Protein AF-A0A8I0PBH9-F1 (afdb_monomer_lite)

Secondary structure (DSSP, 8-state):
-PPPPPPPGGGS-HHHHTTSB-TTT-PBP-TTPEEEEEE--EETTEE--EEEEE-TTTT-----S-SSSSS---S------PPPTT--------------------

Radius of gyration: 29.12 Å; chains: 1; bounding box: 85×62×36 Å

Structure (mmCIF, N/CA/C/O backbone):
data_AF-A0A8I0PBH9-F1
#
_entry.id   AF-A0A8I0PBH9-F1
#
loop_
_atom_site.group_PDB
_atom_site.id
_atom_site.type_symbol
_atom_site.label_atom_id
_atom_site.label_alt_id
_atom_site.label_comp_id
_atom_site.label_asym_id
_atom_site.label_entity_id
_atom_site.label_seq_id
_atom_site.pdbx_PDB_ins_code
_atom_site.Cartn_x
_atom_site.Cartn_y
_atom_site.Cartn_z
_atom_site.occupancy
_atom_site.B_iso_or_equiv
_atom_site.auth_seq_id
_atom_site.auth_comp_id
_atom_site.auth_asym_id
_atom_site.auth_atom_id
_atom_site.pdbx_PDB_model_num
ATOM 1 N N . MET A 1 1 ? 5.776 11.431 17.778 1.00 44.38 1 MET A N 1
ATOM 2 C CA . MET A 1 1 ? 5.024 10.277 17.232 1.00 44.38 1 MET A CA 1
ATOM 3 C C . MET A 1 1 ? 5.755 9.767 16.001 1.00 44.38 1 MET A C 1
ATOM 5 O O . MET A 1 1 ? 6.107 10.587 15.168 1.00 44.38 1 MET A O 1
ATOM 9 N N . SER A 1 2 ? 6.017 8.463 15.881 1.00 52.38 2 SER A N 1
ATOM 10 C CA . SER A 1 2 ? 6.773 7.928 14.737 1.00 52.38 2 SER A CA 1
ATOM 11 C C . SER A 1 2 ? 5.906 7.830 13.479 1.00 52.38 2 SER A C 1
ATOM 13 O O . SER A 1 2 ? 4.830 7.213 13.505 1.00 52.38 2 SER A O 1
ATOM 15 N N . THR A 1 3 ? 6.393 8.426 12.391 1.00 67.75 3 THR A N 1
ATOM 16 C CA . THR A 1 3 ? 5.862 8.270 11.032 1.00 67.75 3 THR A CA 1
ATOM 17 C C . THR A 1 3 ? 6.087 6.830 10.587 1.00 67.75 3 THR A C 1
ATOM 19 O O . THR A 1 3 ? 7.217 6.344 10.599 1.00 67.75 3 THR A O 1
ATOM 22 N N . ARG A 1 4 ? 5.008 6.117 10.251 1.00 82.31 4 ARG A N 1
ATOM 23 C CA . ARG A 1 4 ? 5.104 4.765 9.692 1.00 82.31 4 ARG A CA 1
ATOM 24 C C . ARG A 1 4 ? 5.287 4.886 8.182 1.00 82.31 4 ARG A C 1
ATOM 26 O O . ARG A 1 4 ? 4.551 5.625 7.539 1.00 82.31 4 ARG A O 1
ATOM 33 N N . THR A 1 5 ? 6.238 4.151 7.623 1.00 88.00 5 THR A N 1
ATOM 34 C CA . THR A 1 5 ? 6.447 4.104 6.171 1.00 88.00 5 THR A CA 1
ATOM 35 C C . THR A 1 5 ? 5.531 3.060 5.553 1.00 88.00 5 THR A C 1
ATOM 37 O O . THR A 1 5 ? 5.489 1.923 6.028 1.00 88.00 5 THR A O 1
ATOM 40 N N . LEU A 1 6 ? 4.811 3.429 4.491 1.00 90.31 6 LEU A N 1
ATOM 41 C CA . LEU A 1 6 ? 3.958 2.486 3.776 1.00 90.31 6 LEU A CA 1
ATOM 42 C C . LEU A 1 6 ? 4.790 1.351 3.154 1.00 90.31 6 LEU A C 1
ATOM 44 O O . LEU A 1 6 ? 5.831 1.611 2.540 1.00 90.31 6 LEU A O 1
ATOM 48 N N . PRO A 1 7 ? 4.343 0.091 3.276 1.00 91.00 7 PRO A N 1
ATOM 49 C CA . PRO A 1 7 ? 4.954 -1.014 2.556 1.00 91.00 7 PRO A CA 1
ATOM 50 C C . PRO A 1 7 ? 4.770 -0.856 1.038 1.00 91.00 7 PRO A C 1
ATOM 52 O O . PRO A 1 7 ? 3.821 -0.239 0.555 1.00 91.00 7 PRO A O 1
ATOM 55 N N . THR A 1 8 ? 5.679 -1.454 0.269 1.00 94.50 8 THR A N 1
ATOM 56 C CA . THR A 1 8 ? 5.541 -1.555 -1.189 1.00 94.50 8 THR A CA 1
ATOM 57 C C . THR A 1 8 ? 4.454 -2.563 -1.564 1.00 94.50 8 THR A C 1
ATOM 59 O O . THR A 1 8 ? 4.148 -3.475 -0.795 1.00 94.50 8 THR A O 1
ATOM 62 N N . VAL A 1 9 ? 3.909 -2.454 -2.782 1.00 94.81 9 VAL A N 1
ATOM 63 C CA . VAL A 1 9 ? 2.811 -3.322 -3.277 1.00 94.81 9 VAL A CA 1
ATOM 64 C C . VAL A 1 9 ? 3.128 -4.811 -3.157 1.00 94.81 9 VAL A C 1
ATOM 66 O O . VAL A 1 9 ? 2.247 -5.632 -2.912 1.00 94.81 9 VAL A O 1
ATOM 69 N N . TRP A 1 10 ? 4.401 -5.167 -3.302 1.00 93.25 10 TRP A N 1
ATOM 70 C CA . TRP A 1 10 ? 4.876 -6.548 -3.267 1.00 93.25 10 TRP A CA 1
ATOM 71 C C . TRP A 1 10 ? 4.861 -7.169 -1.868 1.00 93.25 10 TRP A C 1
ATOM 73 O O . TRP A 1 10 ? 4.901 -8.388 -1.752 1.00 93.25 10 TRP A O 1
ATOM 83 N N . ARG A 1 11 ? 4.787 -6.345 -0.816 1.00 95.00 11 ARG A N 1
ATOM 84 C CA . ARG A 1 11 ? 4.688 -6.789 0.583 1.00 95.00 11 ARG A CA 1
ATOM 85 C C . ARG A 1 11 ? 3.253 -6.828 1.104 1.00 95.00 11 ARG A C 1
ATOM 87 O O . ARG A 1 11 ? 3.032 -7.316 2.207 1.00 95.00 11 ARG A O 1
ATOM 94 N N . LEU A 1 12 ? 2.300 -6.308 0.336 1.00 95.06 12 LEU A N 1
ATOM 95 C CA . LEU A 1 12 ? 0.896 -6.298 0.716 1.00 95.06 12 LEU A CA 1
ATOM 96 C C . LEU A 1 12 ? 0.263 -7.675 0.529 1.00 95.06 12 LEU A C 1
ATOM 98 O O . LEU A 1 12 ? 0.507 -8.368 -0.465 1.00 95.06 12 LEU A O 1
ATOM 102 N N . THR A 1 13 ? -0.632 -8.028 1.447 1.00 96.50 13 THR A N 1
ATOM 103 C CA . THR A 1 13 ? -1.540 -9.158 1.246 1.00 96.50 13 THR A CA 1
ATOM 104 C C . THR A 1 13 ? -2.553 -8.832 0.147 1.00 96.50 13 THR A C 1
ATOM 106 O O . THR A 1 13 ? -2.754 -7.674 -0.232 1.00 96.50 13 THR A O 1
ATOM 109 N N . ARG A 1 14 ? -3.229 -9.858 -0.380 1.00 95.69 14 ARG A N 1
ATOM 110 C CA . ARG A 1 14 ? -4.264 -9.665 -1.405 1.00 95.69 14 ARG A CA 1
ATOM 111 C C . ARG A 1 14 ? -5.352 -8.690 -0.940 1.00 95.69 14 ARG A C 1
ATOM 113 O O . ARG A 1 14 ? -5.642 -7.747 -1.666 1.00 95.69 14 ARG A O 1
ATOM 120 N N . GLY A 1 15 ? -5.858 -8.863 0.281 1.00 95.81 15 GLY A N 1
ATOM 121 C CA . GLY A 1 15 ? -6.893 -7.991 0.837 1.00 95.81 15 GLY A CA 1
ATOM 122 C C . GLY A 1 15 ? -6.448 -6.534 0.988 1.00 95.81 15 GLY A C 1
ATOM 123 O O . GLY A 1 15 ? -7.224 -5.619 0.736 1.00 95.81 15 GLY A O 1
ATOM 124 N N . GLN A 1 16 ? -5.176 -6.294 1.312 1.00 96.12 16 GLN A N 1
ATOM 125 C CA . GLN A 1 16 ? -4.634 -4.934 1.387 1.00 96.12 16 GLN A CA 1
ATOM 126 C C . GLN A 1 16 ? -4.485 -4.287 0.003 1.00 96.12 16 GLN A C 1
ATOM 128 O O . GLN A 1 16 ? -4.726 -3.092 -0.138 1.00 96.12 16 GLN A O 1
ATOM 133 N N . ARG A 1 17 ? -4.118 -5.062 -1.030 1.00 95.62 17 ARG A N 1
ATOM 134 C CA . ARG A 1 17 ? -4.047 -4.568 -2.420 1.00 95.62 17 ARG A CA 1
ATOM 135 C C . ARG A 1 17 ? -5.418 -4.261 -3.012 1.00 95.62 17 ARG A C 1
ATOM 137 O O . ARG A 1 17 ? -5.534 -3.350 -3.821 1.00 95.62 17 ARG A O 1
ATOM 144 N N . GLU A 1 18 ? -6.426 -5.032 -2.623 1.00 95.69 18 GLU A N 1
ATOM 145 C CA . GLU A 1 18 ? -7.819 -4.874 -3.057 1.00 95.69 18 GLU A CA 1
ATOM 146 C C . GLU A 1 18 ? -8.598 -3.869 -2.192 1.00 95.69 18 GLU A C 1
ATOM 148 O O . GLU A 1 18 ? -9.800 -3.722 -2.375 1.00 95.69 18 GLU A O 1
ATOM 153 N N . ALA A 1 19 ? -7.930 -3.174 -1.260 1.00 94.38 19 ALA A N 1
ATOM 154 C CA . ALA A 1 19 ? -8.540 -2.207 -0.345 1.00 94.38 19 ALA A CA 1
ATOM 155 C C . ALA A 1 19 ? -9.653 -2.777 0.561 1.00 94.38 19 ALA A C 1
ATOM 157 O O . ALA A 1 19 ? -10.482 -2.031 1.066 1.00 94.38 19 ALA A O 1
ATOM 158 N N . THR A 1 20 ? -9.649 -4.086 0.825 1.00 96.38 20 THR A N 1
ATOM 159 C CA . THR A 1 20 ? -10.606 -4.739 1.736 1.00 96.38 20 THR A CA 1
ATOM 160 C C . THR A 1 20 ? -10.054 -4.926 3.147 1.00 96.38 20 THR A C 1
ATOM 1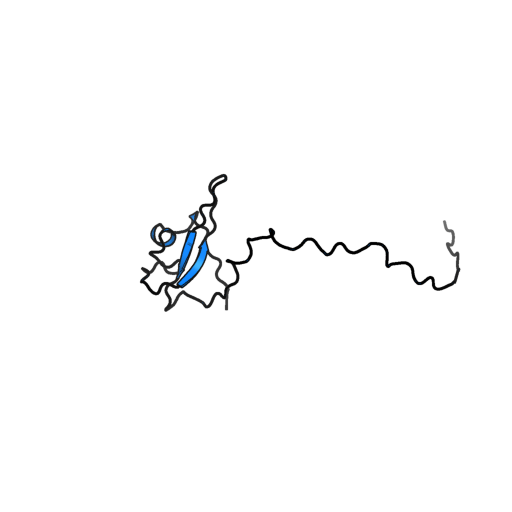62 O O . THR A 1 20 ? -10.811 -5.218 4.067 1.00 96.38 20 THR A O 1
ATOM 165 N N . HIS A 1 21 ? -8.735 -4.793 3.334 1.00 96.38 21 HIS A N 1
ATOM 166 C CA . HIS A 1 21 ? -8.067 -4.968 4.626 1.00 96.38 21 HIS A CA 1
ATOM 167 C C . HIS A 1 21 ? -7.135 -3.794 4.942 1.00 96.38 21 HIS A C 1
ATOM 169 O O . HIS A 1 21 ? -6.450 -3.266 4.066 1.00 96.38 21 HIS A O 1
ATOM 175 N N . CYS A 1 22 ? -7.066 -3.431 6.222 1.00 94.81 22 CYS A N 1
ATOM 176 C CA . CYS A 1 22 ? -6.212 -2.369 6.736 1.00 94.81 22 CYS A CA 1
ATOM 177 C C . CYS A 1 22 ? -4.732 -2.663 6.450 1.00 94.81 22 CYS A C 1
ATOM 179 O O . CYS A 1 22 ? -4.227 -3.752 6.742 1.00 94.81 22 CYS A O 1
ATOM 181 N N . VAL A 1 23 ? -4.006 -1.664 5.945 1.00 94.69 23 VAL A N 1
ATOM 182 C CA . VAL A 1 23 ? -2.574 -1.782 5.622 1.00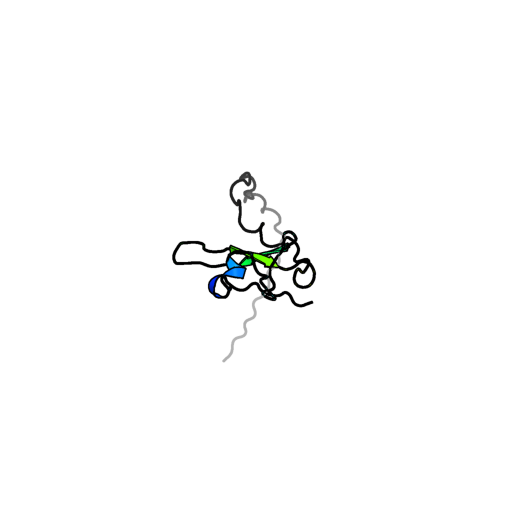 94.69 23 VAL A CA 1
ATOM 183 C C . VAL A 1 23 ? -1.697 -2.044 6.851 1.00 94.69 23 VAL A C 1
ATOM 185 O O . VAL A 1 23 ? -0.625 -2.633 6.734 1.00 94.69 23 VAL A O 1
ATOM 188 N N . TRP A 1 24 ? -2.160 -1.645 8.039 1.00 93.31 24 TRP A N 1
ATOM 189 C CA . TRP A 1 24 ? -1.383 -1.726 9.277 1.00 93.31 24 TRP A CA 1
ATOM 190 C C . TRP A 1 24 ? -1.707 -2.959 10.123 1.00 93.31 24 TRP A C 1
ATOM 192 O O . TRP A 1 24 ? -0.790 -3.633 10.583 1.00 93.31 24 TRP A O 1
ATOM 202 N N . CYS A 1 25 ? -2.991 -3.259 10.339 1.00 93.06 25 CYS A N 1
ATOM 203 C CA . CYS A 1 25 ? -3.422 -4.350 11.223 1.00 93.06 25 CYS A CA 1
ATOM 204 C C . CYS A 1 25 ? -4.081 -5.525 10.493 1.00 93.06 25 CYS A C 1
ATOM 206 O O . CYS A 1 25 ? -4.403 -6.523 11.128 1.00 93.06 25 CYS A O 1
ATOM 208 N N . SER A 1 26 ? -4.288 -5.428 9.176 1.00 94.56 26 SER A N 1
ATOM 209 C CA . SER A 1 26 ? -5.000 -6.433 8.372 1.00 94.56 26 SER A CA 1
ATOM 210 C C . SER A 1 26 ? -6.441 -6.711 8.815 1.00 94.56 26 SER A C 1
ATOM 212 O O . SER A 1 26 ? -7.011 -7.709 8.399 1.00 94.56 26 SER A O 1
ATOM 214 N N . ALA A 1 27 ? -7.060 -5.855 9.631 1.00 94.50 27 ALA A N 1
ATOM 215 C CA . ALA A 1 27 ? -8.491 -5.957 9.912 1.00 94.50 27 ALA A CA 1
ATOM 216 C C . ALA A 1 27 ? -9.312 -5.654 8.649 1.00 94.50 27 ALA A C 1
ATOM 218 O O . ALA A 1 27 ? -8.885 -4.844 7.822 1.00 94.50 27 ALA A O 1
ATOM 219 N N . VAL A 1 28 ? -10.482 -6.281 8.520 1.00 95.38 28 VAL A N 1
ATOM 220 C CA . VAL A 1 28 ? -11.431 -6.003 7.432 1.00 95.38 28 VAL A CA 1
ATOM 221 C C . VAL A 1 28 ? -11.879 -4.544 7.511 1.00 95.38 28 VAL A C 1
ATOM 223 O O . VAL A 1 28 ? -12.133 -4.021 8.597 1.00 95.38 28 VAL A O 1
ATOM 226 N N . LEU A 1 29 ? -11.923 -3.886 6.359 1.00 94.69 29 LEU A N 1
ATOM 227 C CA . LEU A 1 29 ? -12.345 -2.500 6.220 1.00 94.69 29 LEU A CA 1
ATOM 228 C C . LEU A 1 29 ? -13.842 -2.419 5.914 1.00 94.69 29 LEU A C 1
ATOM 230 O O . LEU A 1 29 ? -14.367 -3.245 5.170 1.00 94.69 29 LEU A O 1
ATOM 234 N N . GLY A 1 30 ? -14.499 -1.418 6.498 1.00 90.62 30 GLY A N 1
ATOM 235 C CA . GLY A 1 30 ? -15.860 -1.014 6.153 1.00 90.62 30 GLY A CA 1
ATOM 236 C C . GLY A 1 30 ? -15.872 0.211 5.239 1.00 90.62 30 GLY A C 1
ATOM 237 O O . GLY A 1 30 ? -14.829 0.660 4.757 1.00 90.62 30 GLY A O 1
ATOM 238 N N . ASP A 1 31 ? -17.062 0.772 5.041 1.00 89.75 31 ASP A N 1
ATOM 239 C CA . ASP A 1 31 ? -17.286 1.938 4.175 1.00 89.75 31 ASP A CA 1
ATOM 240 C C . ASP A 1 31 ? -16.625 3.229 4.702 1.00 89.75 31 ASP A C 1
ATOM 242 O O . ASP A 1 31 ? -16.470 4.203 3.969 1.00 89.75 31 ASP A O 1
ATOM 246 N N . ASP A 1 32 ? -16.203 3.235 5.967 1.00 89.88 32 ASP A N 1
ATOM 247 C CA . ASP A 1 32 ? -15.559 4.342 6.676 1.00 89.88 32 ASP A CA 1
ATOM 248 C C . ASP A 1 32 ? -14.017 4.291 6.634 1.00 89.88 32 ASP A C 1
ATOM 250 O O . ASP A 1 32 ? -13.333 5.013 7.366 1.00 89.88 32 ASP A O 1
ATOM 254 N N . ALA A 1 33 ? -13.441 3.436 5.786 1.00 91.19 33 ALA A N 1
ATOM 255 C CA . ALA A 1 33 ? -11.997 3.297 5.659 1.00 91.19 33 ALA A CA 1
ATOM 256 C C . ALA A 1 33 ? -11.316 4.587 5.173 1.00 91.19 33 ALA A C 1
ATOM 258 O O . ALA A 1 33 ? -11.699 5.193 4.172 1.00 91.19 33 ALA A O 1
ATOM 259 N N . ILE A 1 34 ? -10.226 4.971 5.842 1.00 91.56 34 ILE A N 1
ATOM 260 C CA . ILE A 1 34 ? -9.484 6.196 5.532 1.00 91.56 34 ILE A CA 1
ATOM 261 C C . ILE A 1 34 ? -8.310 5.864 4.620 1.00 91.56 34 ILE A C 1
ATOM 263 O O . ILE A 1 34 ? -7.559 4.915 4.855 1.00 91.56 34 ILE A O 1
ATOM 267 N N . ARG A 1 35 ? -8.134 6.655 3.561 1.00 91.56 35 ARG A N 1
ATOM 268 C CA . ARG A 1 35 ? -7.018 6.500 2.629 1.00 91.56 35 ARG A CA 1
ATOM 269 C C . ARG A 1 35 ? -5.717 6.948 3.289 1.00 91.56 35 ARG A C 1
ATOM 271 O O . ARG A 1 35 ? -5.545 8.127 3.570 1.00 91.56 35 ARG A O 1
ATOM 278 N N . GLU A 1 36 ? -4.784 6.019 3.457 1.00 88.44 36 GLU A N 1
ATOM 279 C CA . GLU A 1 36 ? -3.491 6.295 4.093 1.00 88.44 36 GLU A CA 1
ATOM 280 C C . GLU A 1 36 ? -2.456 6.785 3.069 1.00 88.44 36 GLU A C 1
ATOM 282 O O . GLU A 1 36 ? -1.606 7.619 3.366 1.00 88.44 36 GLU A O 1
ATOM 287 N N . GLY A 1 37 ? -2.512 6.274 1.835 1.00 90.31 37 GLY A N 1
ATOM 288 C CA . GLY A 1 37 ? -1.600 6.711 0.781 1.00 90.31 37 GLY A CA 1
ATOM 289 C C . GLY A 1 37 ? -1.517 5.759 -0.401 1.00 90.31 37 GLY A C 1
ATOM 290 O O . GLY A 1 37 ? -2.484 5.074 -0.745 1.00 90.31 37 GLY A O 1
ATOM 291 N N . LEU A 1 38 ? -0.357 5.760 -1.059 1.00 93.19 38 LEU A N 1
ATOM 292 C CA . LEU A 1 38 ? -0.085 4.955 -2.243 1.00 93.19 38 LEU A CA 1
ATOM 293 C C . LEU A 1 38 ? 1.076 3.999 -1.958 1.00 93.19 38 LEU A C 1
ATOM 295 O O . LEU A 1 38 ? 2.227 4.418 -1.840 1.00 93.19 38 LEU A O 1
ATOM 299 N N . ALA A 1 39 ? 0.784 2.703 -1.879 1.00 94.25 39 ALA A N 1
ATOM 300 C CA . ALA A 1 39 ? 1.829 1.695 -1.864 1.00 94.25 39 ALA A CA 1
ATOM 301 C C . ALA A 1 39 ? 2.458 1.647 -3.255 1.00 94.25 39 ALA A C 1
ATOM 303 O O . ALA A 1 39 ? 1.780 1.360 -4.243 1.00 94.25 39 ALA A O 1
ATOM 304 N N . VAL A 1 40 ? 3.751 1.957 -3.339 1.00 95.06 40 VAL A N 1
ATOM 305 C CA . VAL A 1 40 ? 4.456 2.052 -4.620 1.00 95.06 40 VAL A CA 1
ATOM 306 C C . VAL A 1 40 ? 4.897 0.668 -5.090 1.00 95.06 40 VAL A C 1
ATOM 308 O O . VAL A 1 40 ? 5.396 -0.147 -4.306 1.00 95.06 40 VAL A O 1
ATOM 311 N N . GLY A 1 41 ? 4.706 0.393 -6.378 1.00 94.19 41 GLY A N 1
ATOM 312 C CA . GLY A 1 41 ? 5.128 -0.849 -7.017 1.00 94.19 41 GLY A CA 1
ATOM 313 C C . GLY A 1 41 ? 5.358 -0.659 -8.511 1.00 94.19 41 GLY A C 1
ATOM 314 O O . GLY A 1 41 ? 4.570 0.004 -9.180 1.00 94.19 41 GLY A O 1
ATOM 315 N N . TYR A 1 42 ? 6.424 -1.261 -9.037 1.00 93.75 42 TYR A N 1
ATOM 316 C CA . TYR A 1 42 ? 6.758 -1.254 -10.463 1.00 93.75 42 TYR A CA 1
ATOM 317 C C . TYR A 1 42 ? 7.016 -2.674 -10.950 1.00 93.75 42 TYR A C 1
ATOM 319 O O . TYR A 1 42 ? 7.677 -3.448 -10.257 1.00 93.75 42 TYR A O 1
ATOM 327 N N . TRP A 1 43 ? 6.513 -2.999 -12.141 1.00 91.44 43 TRP A N 1
ATOM 328 C CA . TRP A 1 43 ? 6.815 -4.245 -12.841 1.00 91.44 43 TRP A CA 1
ATOM 329 C C . TRP A 1 43 ? 7.281 -3.921 -14.260 1.00 91.44 43 TRP A C 1
ATOM 331 O O . TRP A 1 43 ? 6.478 -3.583 -15.133 1.00 91.44 43 TRP A O 1
ATOM 341 N N . GLY A 1 44 ? 8.599 -3.971 -14.467 1.00 93.19 44 GLY A N 1
ATOM 342 C CA . GLY A 1 44 ? 9.215 -3.431 -15.677 1.00 93.19 44 GLY A CA 1
ATOM 343 C C . GLY A 1 44 ? 8.884 -1.943 -15.823 1.00 93.19 44 GLY A C 1
ATOM 344 O O . GLY A 1 44 ? 9.049 -1.176 -14.877 1.00 93.19 44 GLY A O 1
ATOM 345 N N . ALA A 1 45 ? 8.361 -1.553 -16.986 1.00 93.75 45 ALA A N 1
ATOM 346 C CA . ALA A 1 45 ? 7.930 -0.182 -17.270 1.00 93.75 45 ALA A CA 1
ATOM 347 C C . ALA A 1 45 ? 6.533 0.170 -16.716 1.00 93.75 45 ALA A C 1
ATOM 349 O O . ALA A 1 45 ? 6.095 1.314 -16.827 1.00 93.75 45 ALA A O 1
ATOM 350 N N . HIS A 1 46 ? 5.807 -0.787 -16.129 1.00 93.50 46 HIS A N 1
ATOM 351 C CA . HIS A 1 46 ? 4.442 -0.555 -15.662 1.00 93.50 46 HIS A CA 1
ATOM 352 C C . HIS A 1 46 ? 4.410 -0.115 -14.199 1.00 93.50 46 HIS A C 1
ATOM 354 O O . HIS A 1 46 ? 4.938 -0.796 -13.314 1.00 93.50 46 HIS A O 1
ATOM 360 N N . ASN A 1 47 ? 3.710 0.988 -13.935 1.00 93.62 47 ASN A N 1
ATOM 361 C CA . ASN A 1 47 ? 3.355 1.398 -12.585 1.00 93.62 47 ASN A CA 1
ATOM 362 C C . ASN A 1 47 ? 2.204 0.516 -12.071 1.00 93.62 47 ASN A C 1
ATOM 364 O O . ASN A 1 47 ? 1.123 0.478 -12.654 1.00 93.62 47 ASN A O 1
ATOM 368 N N . ARG A 1 48 ? 2.460 -0.214 -10.988 1.00 94.38 48 ARG A N 1
ATOM 369 C CA . ARG A 1 48 ? 1.521 -1.114 -10.303 1.00 94.38 48 ARG A CA 1
ATOM 370 C C . ARG A 1 48 ? 1.166 -0.603 -8.908 1.00 94.38 48 ARG A C 1
ATOM 372 O O . ARG A 1 48 ? 0.729 -1.386 -8.074 1.00 94.38 48 ARG A O 1
ATOM 379 N N . SER A 1 49 ? 1.400 0.678 -8.639 1.00 95.00 49 SER A N 1
ATOM 380 C CA . SER A 1 49 ? 1.104 1.289 -7.346 1.00 95.00 49 SER A CA 1
ATOM 381 C C . SER A 1 49 ? -0.394 1.240 -7.055 1.00 95.00 49 SER A C 1
ATOM 383 O O . SER A 1 49 ? -1.206 1.453 -7.954 1.00 95.00 49 SER A O 1
ATOM 385 N N . VAL A 1 50 ? -0.761 0.973 -5.803 1.00 94.88 50 VAL A N 1
ATOM 386 C CA . VAL A 1 50 ? -2.166 0.848 -5.383 1.00 94.88 50 VAL A CA 1
ATOM 387 C C . VAL A 1 50 ? -2.453 1.734 -4.184 1.00 94.88 50 VAL A C 1
ATOM 389 O O . VAL A 1 50 ? -1.585 1.979 -3.342 1.00 94.88 50 VAL A O 1
ATOM 392 N N . ALA A 1 51 ? -3.684 2.232 -4.121 1.00 94.12 51 ALA A N 1
ATOM 393 C CA . ALA A 1 51 ? -4.187 2.936 -2.954 1.00 94.12 51 ALA A CA 1
ATOM 394 C C . ALA A 1 51 ? -4.289 1.967 -1.777 1.00 94.12 51 ALA A C 1
ATOM 396 O O . ALA A 1 51 ? -4.765 0.846 -1.946 1.00 94.12 51 ALA A O 1
ATOM 397 N N . VAL A 1 52 ? -3.874 2.408 -0.596 1.00 94.00 52 VAL A N 1
ATOM 398 C CA . VAL A 1 52 ? -4.003 1.625 0.632 1.00 94.00 52 VAL A CA 1
ATOM 399 C C . VAL A 1 52 ? -4.766 2.407 1.683 1.00 94.00 52 VAL A C 1
ATOM 401 O O . VAL A 1 52 ? -4.700 3.638 1.740 1.00 94.00 52 VAL A O 1
ATOM 404 N N . TYR A 1 53 ? -5.494 1.663 2.505 1.00 94.31 53 TYR A N 1
ATOM 405 C CA . TYR A 1 53 ? -6.458 2.202 3.449 1.00 94.31 53 TYR A CA 1
ATOM 406 C C . TYR A 1 53 ? -6.177 1.681 4.856 1.00 94.31 53 TYR A C 1
ATOM 408 O O . TYR A 1 53 ? -5.597 0.605 5.048 1.00 94.31 53 TYR A O 1
ATOM 416 N N . ALA A 1 54 ? -6.590 2.462 5.841 1.00 92.94 54 ALA A N 1
ATOM 417 C CA . ALA A 1 54 ? -6.480 2.156 7.251 1.00 92.94 54 ALA A CA 1
ATOM 418 C C . ALA A 1 54 ? -7.861 2.209 7.910 1.00 92.94 54 ALA A C 1
ATOM 420 O O . ALA A 1 54 ? -8.737 2.972 7.500 1.00 92.94 54 ALA A O 1
ATOM 421 N N . CYS A 1 55 ? -8.057 1.392 8.945 1.00 91.38 55 CYS A N 1
ATOM 422 C CA . CYS A 1 55 ? -9.279 1.459 9.736 1.00 91.38 55 CYS A CA 1
ATOM 423 C C . CYS A 1 55 ? -9.307 2.761 10.561 1.00 91.38 55 CYS A C 1
ATOM 425 O O . CYS A 1 55 ? -8.286 3.118 11.171 1.00 91.38 55 CYS A O 1
ATOM 427 N N . PRO A 1 56 ? -10.459 3.453 10.613 1.00 84.88 56 PRO A N 1
ATOM 428 C CA . PRO A 1 56 ? -10.558 4.798 11.180 1.00 84.88 56 PRO A CA 1
ATOM 429 C C . PRO A 1 56 ? -10.325 4.843 12.691 1.00 84.88 56 PRO A C 1
ATOM 431 O O . PRO A 1 56 ? -9.839 5.834 13.219 1.00 84.88 56 PRO A O 1
ATOM 434 N N . THR A 1 57 ? -10.629 3.758 13.401 1.00 79.44 57 THR A N 1
ATOM 435 C CA . THR A 1 57 ? -10.643 3.733 14.871 1.00 79.44 57 THR A CA 1
ATOM 436 C C . THR A 1 57 ? -9.265 3.632 15.520 1.00 79.44 57 THR A C 1
ATOM 438 O O . THR A 1 57 ? -9.094 4.048 16.661 1.00 79.44 57 THR A O 1
ATOM 441 N N . THR A 1 58 ? -8.283 3.030 14.843 1.00 81.62 58 THR A N 1
ATOM 442 C CA . THR A 1 58 ? -7.006 2.648 15.485 1.00 81.62 58 THR A CA 1
ATOM 443 C C . THR A 1 58 ? -5.773 2.883 14.628 1.00 81.62 58 THR A C 1
ATOM 445 O O . THR A 1 58 ? -4.678 3.090 15.159 1.00 81.62 58 THR A O 1
ATOM 448 N N . CYS A 1 59 ? -5.911 2.797 13.305 1.00 87.81 59 CYS A N 1
ATOM 449 C CA . CYS A 1 59 ? -4.764 2.730 12.410 1.00 87.81 59 CYS A CA 1
ATOM 450 C C . CYS A 1 59 ? -4.645 3.941 11.498 1.00 87.81 59 CYS A C 1
ATOM 452 O O . CYS A 1 59 ? -3.514 4.281 11.148 1.00 87.81 59 CYS A O 1
ATOM 454 N N . ALA A 1 60 ? -5.767 4.571 11.152 1.00 80.25 60 ALA A N 1
ATOM 455 C CA . ALA A 1 60 ? -5.769 5.868 10.509 1.00 80.25 60 ALA A CA 1
ATOM 456 C C . ALA A 1 60 ? -5.143 6.872 11.477 1.00 80.25 60 ALA A C 1
ATOM 458 O O . ALA A 1 60 ? -5.670 7.151 12.553 1.00 80.25 60 ALA A O 1
ATOM 459 N N . LYS A 1 61 ? -3.960 7.360 11.125 1.00 66.69 61 LYS A N 1
ATOM 460 C CA . LYS A 1 61 ? -3.426 8.573 11.735 1.00 66.69 61 LYS A CA 1
ATOM 461 C C . LYS A 1 61 ? -3.838 9.728 10.835 1.00 66.69 61 LYS A C 1
ATOM 463 O O . LYS A 1 61 ? -3.999 9.523 9.635 1.00 66.69 61 LYS A O 1
ATOM 468 N N . GLU A 1 62 ? -3.960 10.930 11.387 1.00 55.34 62 GLU A N 1
ATOM 469 C CA . GLU A 1 62 ? -4.012 12.162 10.594 1.00 55.34 62 GLU A CA 1
ATOM 470 C C . GLU A 1 62 ? -2.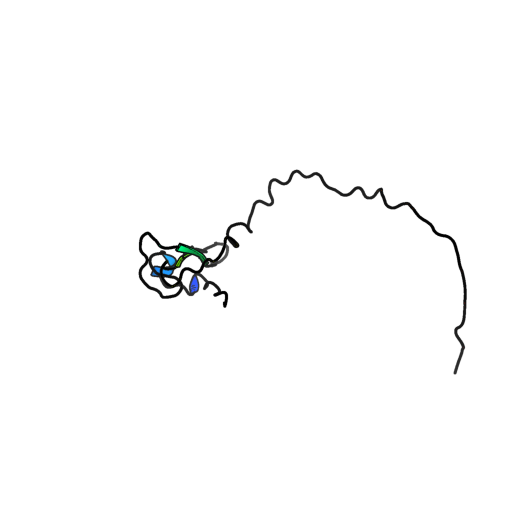683 12.315 9.830 1.00 55.34 62 GLU A C 1
ATOM 472 O O . GLU A 1 62 ? -1.761 13.014 10.240 1.00 55.34 62 GLU A O 1
ATOM 477 N N . GLN A 1 63 ? -2.517 11.562 8.746 1.00 52.81 63 GLN A N 1
ATOM 478 C CA . GLN A 1 63 ? -1.413 11.707 7.813 1.00 52.81 63 GLN A CA 1
ATOM 479 C C . GLN A 1 63 ? -1.865 12.787 6.843 1.00 52.81 63 GLN A C 1
ATOM 481 O O . GLN A 1 63 ? -2.475 12.506 5.812 1.00 52.81 63 GLN A O 1
ATOM 486 N N . GLY A 1 64 ? -1.644 14.039 7.244 1.00 45.50 64 GLY A N 1
ATOM 487 C CA . GLY A 1 64 ? -1.980 15.205 6.444 1.00 45.50 64 GLY A CA 1
ATOM 488 C C . GLY A 1 64 ? -1.451 15.061 5.021 1.00 45.50 64 GLY A C 1
ATOM 489 O O . GLY A 1 64 ? -0.255 14.856 4.833 1.00 45.50 64 GLY A O 1
ATOM 490 N N . GLU A 1 65 ? -2.372 15.120 4.058 1.00 45.84 65 GLU A N 1
ATOM 491 C CA . GLU A 1 65 ? -2.321 15.776 2.738 1.00 45.84 65 GLU A CA 1
ATOM 492 C C . GLU A 1 65 ? -1.069 15.693 1.832 1.00 45.84 65 GLU A C 1
ATOM 494 O O . GLU A 1 65 ? -1.116 16.153 0.696 1.00 45.84 65 GLU A O 1
ATOM 499 N N . THR A 1 66 ? 0.045 15.078 2.216 1.00 46.25 66 THR A N 1
ATOM 500 C CA . THR A 1 66 ? 1.350 15.555 1.720 1.00 46.25 66 THR A CA 1
ATOM 501 C C . THR A 1 66 ? 1.919 14.773 0.530 1.00 46.25 66 THR A C 1
ATOM 503 O O . THR A 1 66 ? 2.952 15.164 -0.000 1.00 46.25 66 THR A O 1
ATOM 506 N N . GLN A 1 67 ? 1.292 13.696 0.033 1.00 48.38 67 GLN A N 1
ATOM 507 C CA . GLN A 1 67 ? 1.921 12.904 -1.048 1.00 48.38 67 GLN A CA 1
ATOM 508 C C . GLN A 1 67 ? 1.170 12.839 -2.381 1.00 48.38 67 GLN A C 1
ATOM 510 O O . GLN A 1 67 ? 1.785 12.502 -3.394 1.00 48.38 67 GLN A O 1
ATOM 515 N N . TRP A 1 68 ? -0.118 13.184 -2.454 1.00 47.03 68 TRP A N 1
ATOM 516 C CA . TRP A 1 68 ? -0.834 13.092 -3.734 1.00 47.03 68 TRP A CA 1
ATOM 517 C C . TRP A 1 68 ? -0.639 14.315 -4.649 1.00 47.03 68 TRP A C 1
ATOM 519 O O . TRP A 1 68 ? -0.964 14.224 -5.829 1.00 47.03 68 TRP A O 1
ATOM 529 N N . GLN A 1 69 ? -0.040 15.412 -4.163 1.00 49.62 69 GLN A N 1
ATOM 530 C CA . GLN A 1 69 ? 0.200 16.628 -4.963 1.00 49.62 69 GLN A CA 1
ATOM 531 C C . GLN A 1 69 ? 1.616 16.755 -5.558 1.00 49.62 69 GLN A C 1
ATOM 533 O O . GLN A 1 69 ? 1.827 17.575 -6.445 1.00 49.62 69 GLN A O 1
ATOM 538 N N . THR A 1 70 ? 2.605 15.940 -5.169 1.00 47.12 70 THR A N 1
ATOM 539 C CA . THR A 1 70 ? 4.003 16.167 -5.613 1.00 47.12 70 THR A CA 1
ATOM 540 C C . THR A 1 70 ? 4.366 15.533 -6.966 1.00 47.12 70 THR A C 1
ATOM 542 O O . THR A 1 70 ? 5.543 15.461 -7.319 1.00 47.12 70 THR A O 1
ATOM 545 N N . ARG A 1 71 ? 3.394 15.090 -7.777 1.00 49.47 71 ARG A N 1
ATOM 546 C CA . ARG A 1 71 ? 3.642 14.700 -9.180 1.00 49.47 71 ARG A CA 1
ATOM 547 C C . ARG A 1 71 ? 2.563 15.200 -10.150 1.00 49.47 71 ARG A C 1
ATOM 549 O O . ARG A 1 71 ? 1.824 14.409 -10.721 1.00 49.47 71 ARG A O 1
ATOM 556 N N . GLY A 1 72 ? 2.609 16.510 -10.407 1.00 44.84 72 GLY A N 1
ATOM 557 C CA . GLY A 1 72 ? 2.308 17.124 -11.711 1.00 44.84 72 GLY A CA 1
ATOM 558 C C . GLY A 1 72 ? 0.992 17.914 -11.804 1.00 44.84 72 GLY A C 1
ATOM 559 O O . GLY A 1 72 ? -0.005 17.463 -11.254 1.00 44.84 72 GLY A O 1
ATOM 560 N N . PRO A 1 73 ? 0.977 19.062 -12.520 1.00 46.28 73 PRO A N 1
ATOM 561 C CA . PRO A 1 73 ? 1.762 19.264 -13.735 1.00 46.28 73 PRO A CA 1
ATOM 562 C C . PRO A 1 73 ? 2.858 20.332 -13.603 1.00 46.28 73 PRO A C 1
ATOM 564 O O . PRO A 1 73 ? 2.593 21.505 -13.366 1.00 46.28 73 PRO A O 1
ATOM 567 N N . ALA A 1 74 ? 4.095 19.957 -13.930 1.00 54.88 74 ALA A N 1
ATOM 568 C CA . ALA A 1 74 ? 5.036 20.891 -14.545 1.00 54.88 74 ALA A CA 1
ATOM 569 C C . ALA A 1 74 ? 4.665 21.065 -16.032 1.00 54.88 74 ALA A C 1
ATOM 571 O O . ALA A 1 74 ? 5.452 20.730 -16.902 1.00 54.88 74 ALA A O 1
ATOM 572 N N . LEU A 1 75 ? 3.433 21.487 -16.325 1.00 51.94 75 LEU A N 1
ATOM 573 C CA . LEU A 1 75 ? 2.919 21.781 -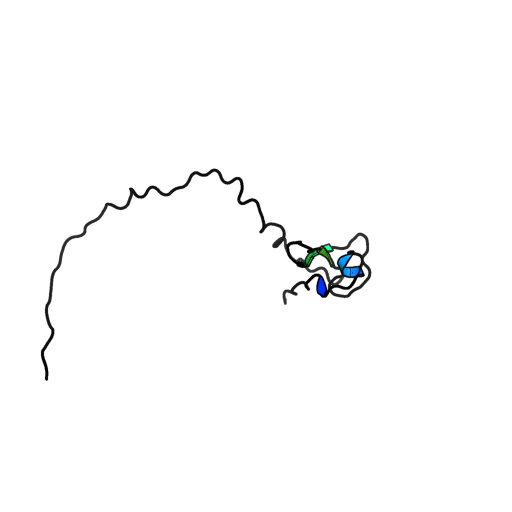17.668 1.00 51.94 75 LEU A CA 1
ATOM 574 C C . LEU A 1 75 ? 1.731 22.744 -17.510 1.00 51.94 75 LEU A C 1
ATOM 576 O O . LEU A 1 75 ? 0.589 22.317 -17.597 1.00 51.94 75 LEU A O 1
ATOM 580 N N . CYS A 1 76 ? 2.034 23.988 -17.125 1.00 36.34 76 CYS A N 1
ATOM 581 C CA . CYS A 1 76 ? 1.251 25.233 -17.281 1.00 36.34 76 CYS A CA 1
ATOM 582 C C . CYS A 1 76 ? 1.782 26.302 -16.299 1.00 36.34 76 CYS A C 1
ATOM 584 O O . CYS A 1 76 ? 1.019 26.945 -15.587 1.00 36.34 76 CYS A O 1
ATOM 586 N N . ALA A 1 77 ? 3.102 26.495 -16.227 1.00 46.88 77 ALA A N 1
ATOM 587 C CA . ALA A 1 77 ? 3.629 27.776 -15.763 1.00 46.88 77 ALA A CA 1
ATOM 588 C C . ALA A 1 77 ? 3.713 28.683 -17.001 1.00 46.88 77 ALA A C 1
ATOM 590 O O . ALA A 1 77 ? 4.274 28.231 -18.004 1.00 46.88 77 ALA A O 1
ATOM 591 N N . PRO A 1 78 ? 3.166 29.912 -17.002 1.00 43.16 78 PRO A N 1
ATOM 592 C CA . PRO A 1 78 ? 3.522 30.867 -18.036 1.00 43.16 78 PRO A CA 1
ATOM 593 C C . PRO A 1 78 ? 5.031 31.121 -17.950 1.00 43.16 78 PRO A C 1
ATOM 595 O O . PRO A 1 78 ? 5.576 31.474 -16.903 1.00 43.16 78 PRO A O 1
ATOM 598 N N . GLU A 1 79 ? 5.704 30.867 -19.064 1.00 50.41 79 GLU A N 1
ATOM 599 C CA . GLU A 1 79 ? 7.131 31.047 -19.279 1.00 50.41 79 GLU A CA 1
ATOM 600 C C . GLU A 1 79 ? 7.469 32.548 -19.299 1.00 50.41 79 GLU A C 1
ATOM 602 O O . GLU A 1 79 ? 7.703 33.135 -20.345 1.00 50.41 79 GLU A O 1
ATOM 607 N N . THR A 1 80 ? 7.450 33.215 -18.146 1.00 56.16 80 THR A N 1
ATOM 608 C CA . THR A 1 80 ? 7.863 34.623 -18.041 1.00 56.16 80 THR A CA 1
ATOM 609 C C . THR A 1 80 ? 8.558 34.877 -16.717 1.00 56.16 80 THR A C 1
ATOM 611 O O . THR A 1 80 ? 7.981 35.456 -15.802 1.00 56.16 80 THR A O 1
ATOM 614 N N . SER A 1 81 ? 9.802 34.421 -16.601 1.00 52.41 81 SER A N 1
ATOM 615 C CA . SER A 1 81 ? 10.831 35.043 -15.754 1.00 52.41 81 SER A CA 1
ATOM 616 C C . SER A 1 81 ? 12.183 34.423 -16.093 1.00 52.41 81 SER A C 1
ATOM 618 O O . SER A 1 81 ? 12.757 33.650 -15.331 1.00 52.41 81 SER A O 1
ATOM 620 N N . ARG A 1 82 ? 12.696 34.753 -17.281 1.00 56.47 82 ARG A N 1
ATOM 621 C CA . ARG A 1 82 ? 14.147 34.774 -17.479 1.00 56.47 82 ARG A CA 1
ATOM 622 C C . ARG A 1 82 ? 14.670 36.001 -16.725 1.00 56.47 82 ARG A C 1
ATOM 624 O O . ARG A 1 82 ? 14.160 37.086 -16.991 1.00 56.47 82 ARG A O 1
ATOM 631 N N . PRO A 1 83 ? 15.641 35.882 -15.809 1.00 51.91 83 PRO A N 1
ATOM 632 C CA . PRO A 1 83 ? 16.350 37.061 -15.342 1.00 51.91 83 PRO A CA 1
ATOM 633 C C . PRO A 1 83 ? 17.212 37.605 -16.491 1.00 51.91 83 PRO A C 1
ATOM 635 O O . PRO A 1 83 ? 18.048 36.889 -17.045 1.00 51.91 83 PRO A O 1
ATOM 638 N N . ASP A 1 84 ? 16.974 38.863 -16.859 1.00 49.69 84 ASP A N 1
ATOM 639 C CA . ASP A 1 84 ? 17.844 39.653 -17.731 1.00 49.69 84 ASP A CA 1
ATOM 640 C C . ASP A 1 84 ? 19.276 39.691 -17.160 1.00 49.69 84 ASP A C 1
ATOM 642 O O . ASP A 1 84 ? 19.459 40.094 -16.008 1.00 49.69 84 ASP A O 1
ATOM 646 N N . PRO A 1 85 ? 20.325 39.351 -17.932 1.00 50.97 85 PRO A N 1
ATOM 647 C CA . PRO A 1 85 ? 21.710 39.452 -17.467 1.00 50.97 85 PRO A CA 1
ATOM 648 C C . PRO A 1 85 ? 22.267 40.894 -17.455 1.00 50.97 85 PRO A C 1
ATOM 650 O O . PRO A 1 85 ? 23.472 41.081 -17.308 1.00 50.97 85 PRO A O 1
ATOM 653 N N . ALA A 1 86 ? 21.436 41.930 -17.612 1.00 48.81 86 ALA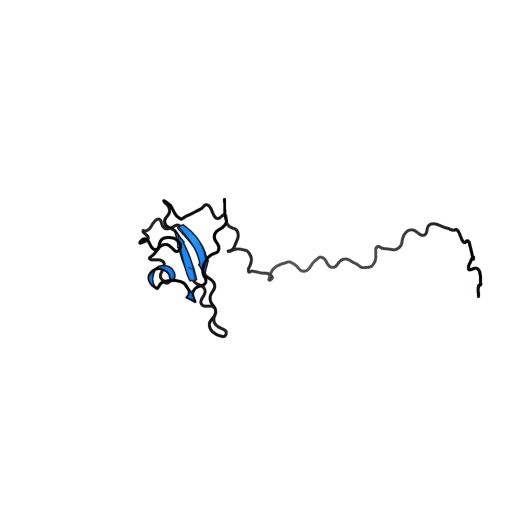 A N 1
ATOM 654 C CA . ALA A 1 86 ? 21.911 43.296 -17.865 1.00 48.81 86 ALA A CA 1
ATOM 655 C C . ALA A 1 86 ? 22.090 44.195 -16.621 1.00 48.81 86 ALA A C 1
ATOM 657 O O . ALA A 1 86 ? 22.592 45.308 -16.753 1.00 48.81 86 ALA A O 1
ATOM 658 N N . ALA A 1 87 ? 21.732 43.756 -15.410 1.00 50.38 87 ALA A N 1
ATOM 659 C CA . ALA A 1 87 ? 21.700 44.635 -14.229 1.00 50.38 87 ALA A CA 1
ATOM 660 C C . ALA A 1 87 ? 22.829 44.390 -13.206 1.00 50.38 87 ALA A C 1
ATOM 662 O O . ALA A 1 87 ? 22.604 44.422 -11.998 1.00 50.38 87 ALA A O 1
ATOM 663 N N . SER A 1 88 ? 24.063 44.142 -13.648 1.00 47.75 88 SER A N 1
ATOM 664 C CA . SER A 1 88 ? 25.225 44.102 -12.740 1.00 47.75 88 SER A CA 1
ATOM 665 C C . SER A 1 88 ? 26.416 44.871 -13.300 1.00 47.75 88 SER A C 1
ATOM 667 O O . SER A 1 88 ? 27.487 44.323 -13.533 1.00 47.75 88 SER A O 1
ATOM 669 N N . LEU A 1 89 ? 26.222 46.175 -13.499 1.00 50.12 89 LEU A N 1
ATOM 670 C CA . LEU A 1 89 ? 27.300 47.148 -13.688 1.00 50.12 89 LEU A CA 1
ATOM 671 C C . LEU A 1 89 ? 27.032 48.392 -12.830 1.00 50.12 89 LEU A C 1
ATOM 673 O O . LEU A 1 89 ? 26.520 49.394 -13.310 1.00 50.12 89 LEU A O 1
ATOM 677 N N . ALA A 1 90 ? 27.362 48.294 -11.544 1.00 48.88 90 ALA A N 1
ATOM 678 C CA . ALA A 1 90 ? 27.707 49.387 -10.625 1.00 48.88 90 ALA A CA 1
ATOM 679 C C . ALA A 1 90 ? 28.104 48.690 -9.309 1.00 48.88 90 ALA A C 1
ATOM 681 O O . ALA A 1 90 ? 27.323 47.924 -8.764 1.00 48.88 90 ALA A O 1
ATOM 682 N N . THR A 1 91 ? 29.326 48.760 -8.793 1.00 49.66 91 THR A N 1
ATOM 683 C CA . THR A 1 91 ? 30.036 49.977 -8.408 1.00 49.66 91 THR A CA 1
ATOM 684 C C . THR A 1 91 ? 31.514 49.627 -8.231 1.00 49.66 91 THR A C 1
ATOM 686 O O . THR A 1 91 ? 31.867 48.801 -7.392 1.00 49.66 91 THR A O 1
ATOM 689 N N . ALA A 1 92 ? 32.385 50.262 -9.014 1.00 48.72 92 ALA A N 1
ATOM 690 C CA . ALA A 1 92 ? 33.823 50.238 -8.782 1.00 48.72 92 ALA A CA 1
ATOM 691 C C . ALA A 1 92 ? 34.162 51.180 -7.614 1.00 48.72 92 ALA A C 1
ATOM 693 O O . ALA A 1 92 ? 34.053 52.398 -7.743 1.00 48.72 92 ALA A O 1
ATOM 694 N N . GLY A 1 93 ? 34.568 50.617 -6.475 1.00 46.03 93 GLY A N 1
ATOM 695 C CA . GLY A 1 93 ? 35.249 51.351 -5.404 1.00 46.03 93 GLY A CA 1
ATOM 696 C C . GLY A 1 93 ? 36.766 51.391 -5.661 1.00 46.03 93 GLY A C 1
ATOM 697 O O . GLY A 1 93 ? 37.318 50.392 -6.128 1.00 46.03 93 GLY A O 1
ATOM 698 N N . PRO A 1 94 ? 37.470 52.510 -5.402 1.00 54.53 94 PRO A N 1
ATOM 699 C CA . PRO A 1 94 ? 38.876 52.638 -5.764 1.00 54.53 94 PRO A CA 1
ATOM 700 C C . PRO A 1 94 ? 39.848 52.171 -4.663 1.00 54.53 94 PRO A C 1
ATOM 702 O O . PRO A 1 94 ? 39.664 52.458 -3.488 1.00 54.53 94 PRO A O 1
ATOM 705 N N . ARG A 1 95 ? 40.958 51.582 -5.138 1.00 45.59 95 ARG A N 1
ATOM 706 C CA . ARG A 1 95 ? 42.343 51.603 -4.612 1.00 45.59 95 ARG A CA 1
ATOM 707 C C . ARG A 1 95 ? 42.629 51.059 -3.203 1.00 45.59 95 ARG A C 1
ATOM 709 O O . ARG A 1 95 ? 42.369 51.715 -2.204 1.00 45.59 95 ARG A O 1
ATOM 716 N N . THR A 1 96 ? 43.515 50.061 -3.153 1.00 50.81 96 THR A N 1
ATOM 717 C CA . THR A 1 96 ? 44.920 50.282 -2.727 1.00 50.81 96 THR A CA 1
ATOM 718 C C . THR A 1 96 ? 45.828 49.110 -3.140 1.00 50.81 96 THR A C 1
ATOM 720 O O . THR A 1 96 ? 45.413 47.962 -3.010 1.00 50.81 96 THR A O 1
ATOM 723 N N . PRO A 1 97 ? 47.060 49.358 -3.629 1.00 65.25 97 PRO A N 1
ATOM 724 C CA . PRO A 1 97 ? 48.083 48.330 -3.800 1.00 65.25 97 PRO A CA 1
ATOM 725 C C . PRO A 1 97 ? 49.049 48.340 -2.606 1.00 65.25 97 PRO A C 1
ATOM 727 O O . PRO A 1 97 ? 49.459 49.414 -2.176 1.00 65.25 97 PRO A O 1
ATOM 730 N N . ASN A 1 98 ? 49.412 47.165 -2.085 1.00 48.31 98 ASN A N 1
ATOM 731 C CA . ASN A 1 98 ? 50.668 46.847 -1.376 1.00 48.31 98 ASN A CA 1
ATOM 732 C C . ASN A 1 98 ? 50.504 45.457 -0.727 1.00 48.31 98 ASN A C 1
ATOM 734 O O . ASN A 1 98 ? 49.423 45.133 -0.262 1.00 48.31 98 ASN A O 1
ATOM 738 N N . ARG A 1 99 ? 51.492 44.567 -0.635 1.00 49.19 99 ARG A N 1
ATOM 739 C CA . ARG A 1 99 ? 52.948 44.722 -0.659 1.00 49.19 99 ARG A CA 1
ATOM 740 C C . ARG A 1 99 ? 53.566 43.344 -0.935 1.00 49.19 99 ARG A C 1
ATOM 742 O O . ARG A 1 99 ? 53.071 42.340 -0.435 1.00 49.19 99 ARG A O 1
ATOM 749 N N . VAL A 1 100 ? 54.667 43.324 -1.677 1.00 52.94 100 VAL A N 1
ATOM 750 C CA . VAL A 1 100 ? 55.596 42.190 -1.793 1.00 52.94 100 VAL A CA 1
ATOM 751 C C . VAL A 1 100 ? 56.210 41.874 -0.425 1.00 52.94 100 VAL A C 1
ATOM 753 O O . VAL A 1 100 ? 56.659 42.799 0.247 1.00 52.94 100 VAL A O 1
ATOM 756 N N . SER A 1 101 ? 56.263 40.590 -0.058 1.00 54.03 101 SER A N 1
ATOM 757 C CA . SER A 1 101 ? 57.283 40.010 0.830 1.00 54.03 101 SER A CA 1
ATOM 758 C C . SER A 1 101 ? 57.237 38.483 0.737 1.00 54.03 101 SER A C 1
ATOM 760 O O . SER A 1 101 ? 56.435 37.840 1.408 1.00 54.03 101 SER A O 1
ATOM 762 N N . THR A 1 102 ? 58.124 37.895 -0.061 1.00 55.88 102 THR A N 1
ATOM 763 C CA . THR A 1 102 ? 58.524 36.490 0.096 1.00 55.88 102 THR A CA 1
ATOM 764 C C . THR A 1 102 ? 60.028 36.471 0.303 1.00 55.88 102 THR A C 1
ATOM 766 O O . THR A 1 102 ? 60.803 36.799 -0.593 1.00 55.88 102 THR A O 1
ATOM 769 N N . ALA A 1 103 ? 60.416 36.165 1.538 1.00 53.97 103 ALA A N 1
ATOM 770 C CA . ALA A 1 103 ? 61.792 35.934 1.929 1.00 53.97 103 ALA A CA 1
ATOM 771 C C . ALA A 1 103 ? 62.275 34.602 1.343 1.00 53.97 103 ALA A C 1
ATOM 773 O O . ALA A 1 103 ? 61.552 33.605 1.349 1.00 53.97 103 ALA A O 1
ATOM 774 N N . ALA A 1 104 ? 63.502 34.624 0.836 1.00 48.78 104 ALA A N 1
ATOM 775 C CA . ALA A 1 104 ? 64.250 33.462 0.398 1.00 48.78 104 ALA A CA 1
ATOM 776 C C . ALA A 1 104 ? 64.840 32.707 1.602 1.00 48.78 104 ALA A C 1
ATOM 778 O O . ALA A 1 104 ? 65.288 33.320 2.570 1.00 48.78 104 ALA A O 1
ATOM 779 N N . SER A 1 105 ? 64.893 31.381 1.511 1.00 45.59 105 SER A N 1
ATOM 780 C CA . SER A 1 105 ? 65.869 30.520 2.198 1.00 45.59 105 SER A CA 1
ATOM 781 C C . SER A 1 105 ? 66.081 29.289 1.311 1.00 45.59 105 SER A C 1
ATOM 783 O O . SER A 1 105 ? 65.119 28.805 0.706 1.00 45.59 105 SER A O 1
ATOM 785 N N . PRO A 1 106 ? 67.333 28.862 1.123 1.00 64.31 106 PRO A N 1
ATOM 786 C CA . PRO A 1 106 ? 67.820 27.727 1.909 1.00 64.31 106 PRO A CA 1
ATOM 787 C C . PRO A 1 106 ? 68.917 28.099 2.909 1.00 64.31 106 PRO A C 1
ATOM 789 O O . PRO A 1 106 ? 69.724 29.005 2.603 1.00 64.31 106 PRO A O 1
#

Organism: NCBI:txid146820

Foldseek 3Di:
DDDDDQAAPVPDDPCQQVQQAASPPRHGDDPPWAFPAWRWDDDVPDTPIGTGTHHPPPGDDCPPDDPPPPDDDPPDDPPPDDDDPPPPDDDDDDDDDDDDDDDDDD

pLDDT: mean 73.17, std 21.31, range [36.34, 96.5]

Sequence (106 aa):
MSTRTLPTVWRLTRGQREATHCVWCSAVLGDDAIREGLAVGY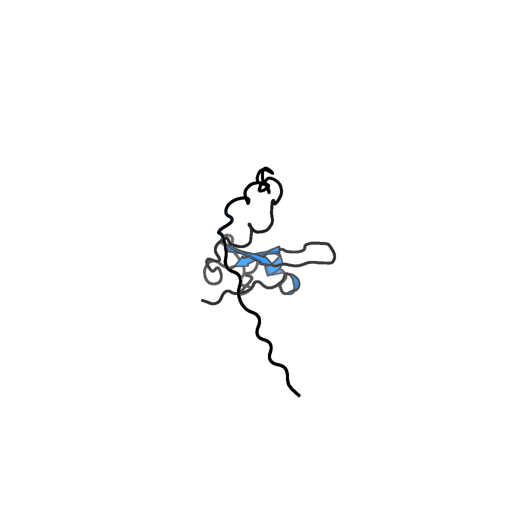WGAHNRSVAVYACPTTCAKEQGETQWQTRGPALCAPETSRPDPAASLATAGPRTPNRVSTAASP